Protein AF-A0A529NZR7-F1 (afdb_monomer_lite)

Foldseek 3Di:
DDDDPVLVVLLVLLCVQCVVVDRDPVSLVVSLVCLVPDPVNPVPDSVCSVVSSVVSVVD

Radius o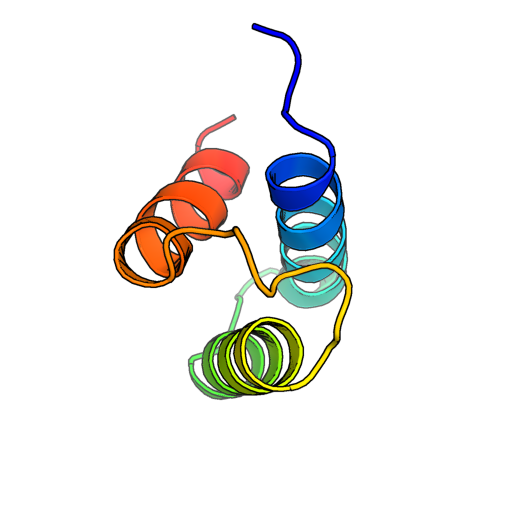f gyration: 10.84 Å; chains: 1; bounding box: 31×16×28 Å

Secondary structure (DSSP, 8-state):
-PPPHHHHHHHHHHHHHGGGS---HHHHHHHHHHHHH-GGGTTS-GGGHHHHHHHHHT-

Structure (mmCIF, N/CA/C/O backbone):
data_AF-A0A529NZR7-F1
#
_entry.id   AF-A0A529NZR7-F1
#
loop_
_atom_site.group_PDB
_atom_site.id
_atom_site.type_symbol
_atom_site.label_atom_id
_atom_site.label_alt_id
_atom_site.label_comp_id
_atom_site.label_asym_id
_atom_site.label_entity_id
_atom_site.label_seq_id
_atom_site.pdbx_PDB_ins_code
_atom_site.Cartn_x
_atom_site.Cartn_y
_atom_site.Cartn_z
_atom_site.occupancy
_atom_site.B_iso_or_equiv
_atom_site.auth_seq_id
_atom_site.auth_comp_id
_atom_site.auth_asym_id
_atom_site.auth_atom_id
_atom_site.pdbx_PDB_model_num
ATOM 1 N N . MET A 1 1 ? 0.744 2.144 -18.955 1.00 57.91 1 MET A N 1
ATOM 2 C CA . MET A 1 1 ? -0.669 2.479 -18.666 1.00 57.91 1 MET A CA 1
ATOM 3 C C . MET A 1 1 ? -0.657 3.571 -17.608 1.00 57.91 1 MET A C 1
ATOM 5 O O . MET A 1 1 ? 0.170 3.450 -16.712 1.00 57.91 1 MET A O 1
ATOM 9 N N . PRO A 1 2 ? -1.440 4.654 -17.730 1.00 82.25 2 PRO A N 1
ATOM 10 C CA . PRO A 1 2 ? -1.445 5.699 -16.710 1.00 82.25 2 PRO A CA 1
ATOM 11 C C . PRO A 1 2 ? -1.968 5.133 -15.383 1.00 82.25 2 PRO A C 1
ATOM 13 O O . PRO A 1 2 ? -2.931 4.368 -15.384 1.00 82.25 2 PRO A O 1
ATOM 16 N N . LEU A 1 3 ? -1.306 5.485 -14.280 1.00 88.94 3 LEU A N 1
ATOM 17 C CA . LEU A 1 3 ? -1.731 5.117 -12.930 1.00 88.94 3 LEU A CA 1
ATOM 18 C C . LEU A 1 3 ? -3.037 5.839 -12.584 1.00 88.94 3 LEU A C 1
ATOM 20 O O . LEU A 1 3 ? -3.235 6.997 -12.964 1.00 88.94 3 LEU A O 1
ATOM 24 N N . THR A 1 4 ? -3.903 5.185 -11.816 1.00 95.06 4 THR A N 1
ATOM 25 C CA . THR A 1 4 ? -4.982 5.900 -11.118 1.00 95.06 4 THR A CA 1
ATOM 26 C C .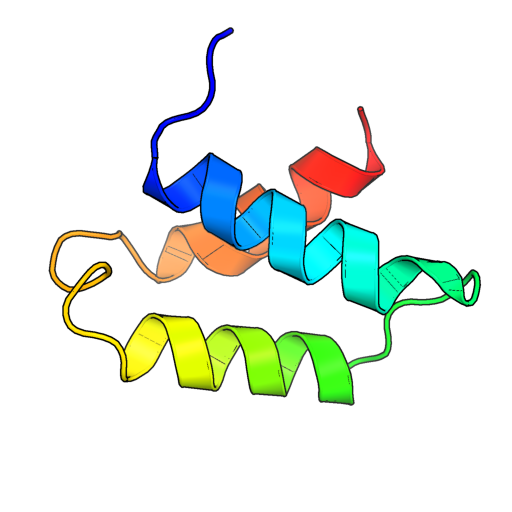 THR A 1 4 ? -4.394 6.855 -10.065 1.00 95.06 4 THR A C 1
ATOM 28 O O . THR A 1 4 ? -3.271 6.638 -9.600 1.00 95.06 4 THR A O 1
ATOM 31 N N . PRO A 1 5 ? -5.129 7.893 -9.621 1.00 95.38 5 PRO A N 1
ATOM 32 C CA . PRO A 1 5 ? -4.658 8.776 -8.553 1.00 95.38 5 PRO A CA 1
ATOM 33 C C . PRO A 1 5 ? -4.281 8.035 -7.258 1.00 95.38 5 PRO A C 1
ATOM 35 O O . PRO A 1 5 ? -3.270 8.364 -6.641 1.00 95.38 5 PRO A O 1
ATOM 38 N N . HIS A 1 6 ? -5.036 6.999 -6.870 1.00 96.38 6 HIS A N 1
ATOM 39 C CA . HIS A 1 6 ? -4.707 6.167 -5.704 1.00 96.38 6 HIS A CA 1
ATOM 40 C C . HIS A 1 6 ? -3.396 5.413 -5.888 1.00 96.38 6 HIS A C 1
ATOM 42 O O . HIS A 1 6 ? -2.548 5.429 -5.000 1.00 96.38 6 HIS A O 1
ATOM 48 N N . GLU A 1 7 ? -3.212 4.777 -7.046 1.00 95.69 7 GLU A N 1
ATOM 49 C CA . GLU A 1 7 ? -1.983 4.049 -7.363 1.00 95.69 7 GLU A CA 1
ATOM 50 C C . GLU A 1 7 ? -0.780 4.992 -7.414 1.00 95.69 7 GLU A C 1
ATOM 52 O O . GLU A 1 7 ? 0.275 4.634 -6.908 1.00 95.69 7 GLU A O 1
ATOM 57 N N . ALA A 1 8 ? -0.942 6.211 -7.938 1.00 95.50 8 ALA A N 1
ATOM 58 C CA . ALA A 1 8 ? 0.110 7.224 -7.952 1.00 95.50 8 ALA A CA 1
ATOM 59 C C . ALA A 1 8 ? 0.530 7.654 -6.536 1.00 95.50 8 ALA A C 1
ATOM 61 O O . ALA A 1 8 ? 1.724 7.752 -6.258 1.00 95.50 8 ALA A O 1
ATOM 62 N N . LEU A 1 9 ? -0.427 7.865 -5.625 1.00 95.88 9 LEU A N 1
ATOM 63 C CA . LEU A 1 9 ? -0.126 8.177 -4.222 1.00 95.88 9 LEU A CA 1
ATOM 64 C C . LEU A 1 9 ? 0.560 7.003 -3.514 1.00 95.88 9 LEU A C 1
ATOM 66 O O . LEU A 1 9 ? 1.523 7.211 -2.780 1.00 95.88 9 LEU A O 1
ATOM 70 N N . ILE A 1 10 ? 0.101 5.771 -3.754 1.00 95.25 10 ILE A N 1
ATOM 71 C CA . ILE A 1 10 ? 0.725 4.563 -3.198 1.00 95.25 10 ILE A CA 1
ATOM 72 C C . ILE A 1 10 ? 2.147 4.398 -3.732 1.00 95.25 10 ILE A C 1
ATOM 74 O O . ILE A 1 10 ? 3.062 4.172 -2.947 1.00 95.25 10 ILE A O 1
ATOM 78 N N . TYR A 1 11 ? 2.356 4.579 -5.036 1.00 93.44 11 TYR A N 1
ATOM 79 C CA . TYR A 1 11 ? 3.682 4.565 -5.654 1.00 93.44 11 TYR A CA 1
ATOM 80 C C . TYR A 1 11 ? 4.593 5.617 -5.035 1.00 93.44 11 TYR A C 1
ATOM 82 O O . TYR A 1 11 ? 5.734 5.308 -4.712 1.00 93.44 11 TYR A O 1
ATOM 90 N N . LEU A 1 12 ? 4.095 6.839 -4.825 1.00 92.88 12 LEU A N 1
ATOM 91 C CA . LEU A 1 12 ? 4.876 7.895 -4.191 1.00 92.88 12 LEU A CA 1
ATOM 92 C C . LEU A 1 12 ? 5.348 7.465 -2.798 1.00 92.88 12 LEU A C 1
ATOM 94 O O . LEU A 1 12 ? 6.541 7.545 -2.526 1.00 92.88 12 LEU A O 1
ATOM 98 N N . MET A 1 13 ? 4.444 6.949 -1.958 1.00 93.44 13 MET A N 1
ATOM 99 C CA . MET A 1 13 ? 4.792 6.448 -0.623 1.00 93.44 13 MET A CA 1
ATOM 100 C C . MET A 1 13 ? 5.844 5.331 -0.696 1.00 93.44 13 MET A C 1
ATOM 102 O O . MET A 1 13 ? 6.874 5.400 -0.028 1.00 93.44 13 MET A O 1
ATOM 106 N N . VAL A 1 14 ? 5.623 4.348 -1.572 1.00 90.81 14 VAL A N 1
ATOM 107 C CA . VAL A 1 14 ? 6.517 3.203 -1.796 1.00 90.81 14 VAL A CA 1
ATOM 108 C C . VAL A 1 14 ? 7.911 3.645 -2.240 1.00 90.81 14 VAL A C 1
ATOM 110 O O . VAL A 1 14 ? 8.893 3.202 -1.657 1.00 90.81 14 VAL A O 1
ATOM 113 N N . ILE A 1 15 ? 8.017 4.529 -3.235 1.00 89.25 15 ILE A N 1
ATOM 114 C CA . ILE A 1 15 ? 9.302 5.020 -3.759 1.00 89.25 15 ILE A CA 1
ATOM 115 C C . ILE A 1 15 ? 10.043 5.822 -2.689 1.00 89.25 15 ILE A C 1
ATOM 117 O O . ILE A 1 15 ? 11.253 5.667 -2.538 1.00 89.25 15 ILE A O 1
ATOM 121 N N . THR A 1 16 ? 9.330 6.658 -1.926 1.00 87.56 16 THR A N 1
ATOM 122 C CA . THR A 1 16 ? 9.953 7.439 -0.849 1.00 87.56 16 THR A CA 1
ATOM 123 C C . THR A 1 16 ? 10.489 6.556 0.277 1.00 87.56 16 THR A C 1
ATOM 125 O O . THR A 1 16 ? 11.568 6.840 0.788 1.00 87.56 16 THR A O 1
ATOM 128 N N . SER A 1 17 ? 9.788 5.472 0.626 1.00 84.50 17 SER A N 1
ATOM 129 C CA . SER A 1 17 ? 10.233 4.505 1.639 1.00 84.50 17 SER A CA 1
ATOM 130 C C . SER A 1 17 ? 11.338 3.577 1.127 1.00 84.50 17 SER A C 1
ATOM 132 O O . SER A 1 17 ? 12.298 3.307 1.834 1.00 84.50 17 SER A O 1
ATOM 134 N N . ALA A 1 18 ? 11.279 3.148 -0.135 1.00 79.31 18 ALA A N 1
ATOM 135 C CA . ALA A 1 18 ? 12.281 2.266 -0.740 1.00 79.31 18 ALA A CA 1
ATOM 136 C C . ALA A 1 18 ? 13.605 2.972 -1.109 1.00 79.31 18 ALA A C 1
ATOM 138 O O . ALA A 1 18 ? 14.508 2.339 -1.660 1.00 79.31 18 ALA A O 1
ATOM 139 N N . SER A 1 19 ? 13.751 4.272 -0.820 1.00 72.88 19 SER A N 1
ATOM 140 C CA . SER A 1 19 ? 14.963 5.039 -1.137 1.00 72.88 19 SER A CA 1
ATOM 141 C C . SER A 1 19 ? 16.215 4.528 -0.410 1.00 72.88 19 SER A C 1
ATOM 143 O O . SER A 1 19 ? 17.319 4.801 -0.883 1.00 72.88 19 SER A O 1
ATOM 145 N N . ASP A 1 20 ? 16.066 3.781 0.692 1.00 67.44 20 ASP A N 1
ATOM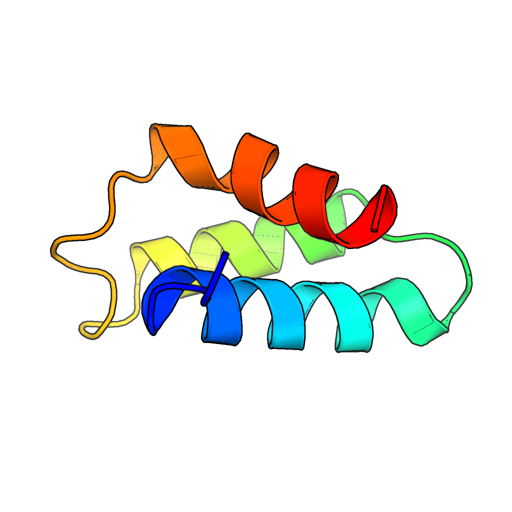 146 C CA . ASP A 1 20 ? 17.183 3.218 1.470 1.00 67.44 20 ASP A CA 1
ATOM 147 C C . ASP A 1 20 ? 17.510 1.748 1.115 1.00 67.44 20 ASP A C 1
ATOM 149 O O . ASP A 1 20 ? 18.118 1.012 1.885 1.00 67.44 20 ASP A O 1
ATOM 153 N N . ARG A 1 21 ? 17.166 1.342 -0.117 1.00 59.75 21 ARG A N 1
ATOM 154 C CA . ARG A 1 21 ? 17.430 0.038 -0.770 1.00 59.75 21 ARG A CA 1
ATOM 155 C C . ARG A 1 21 ? 16.612 -1.161 -0.301 1.00 59.75 21 ARG A C 1
ATOM 157 O O . ARG A 1 21 ? 16.520 -2.099 -1.083 1.00 59.75 21 ARG A O 1
ATOM 164 N N . ASP A 1 22 ? 15.947 -1.103 0.846 1.00 65.31 22 ASP A N 1
ATOM 165 C CA . ASP A 1 22 ? 15.014 -2.144 1.285 1.00 65.31 22 ASP A CA 1
ATOM 166 C C . ASP A 1 22 ? 13.773 -1.515 1.920 1.00 65.31 22 ASP A C 1
ATOM 168 O O . ASP A 1 22 ? 13.869 -0.814 2.923 1.00 65.31 22 ASP A O 1
ATOM 172 N N . MET A 1 23 ? 12.592 -1.783 1.355 1.00 73.06 23 MET A N 1
ATOM 173 C CA . MET A 1 23 ? 11.347 -1.468 2.053 1.00 73.06 23 MET A CA 1
ATOM 174 C C . MET A 1 23 ? 11.114 -2.509 3.143 1.00 73.06 23 MET A C 1
ATOM 176 O O . MET A 1 23 ? 11.008 -3.704 2.866 1.00 73.06 23 MET A O 1
ATOM 180 N N . THR A 1 24 ? 10.996 -2.043 4.377 1.00 79.62 24 THR A N 1
ATOM 181 C CA . THR A 1 24 ? 10.743 -2.885 5.545 1.00 79.62 24 THR A CA 1
ATOM 182 C C . THR A 1 24 ? 9.253 -3.201 5.706 1.00 79.62 24 THR A C 1
ATOM 184 O O . THR A 1 24 ? 8.379 -2.422 5.313 1.00 79.62 24 THR A O 1
ATOM 187 N N . ASP A 1 25 ? 8.938 -4.312 6.381 1.00 83.56 25 ASP A N 1
ATOM 188 C CA . ASP A 1 25 ? 7.556 -4.662 6.754 1.00 83.56 25 ASP A CA 1
ATOM 189 C C . ASP A 1 25 ? 6.873 -3.552 7.576 1.00 83.56 25 ASP A C 1
ATOM 191 O O . ASP A 1 25 ? 5.660 -3.355 7.496 1.00 83.56 25 ASP A O 1
ATOM 195 N N . VAL A 1 26 ? 7.659 -2.787 8.344 1.00 87.81 26 VAL A N 1
ATOM 196 C CA . VAL A 1 26 ? 7.186 -1.654 9.151 1.00 87.81 26 VAL A CA 1
ATOM 197 C C . VAL A 1 26 ? 6.688 -0.511 8.267 1.00 87.81 26 VAL A C 1
ATOM 199 O O . VAL A 1 26 ? 5.657 0.095 8.561 1.00 87.81 26 VAL A O 1
ATOM 202 N N . GLU A 1 27 ? 7.395 -0.201 7.185 1.00 88.25 27 GLU A N 1
ATOM 203 C CA . GLU A 1 27 ? 6.987 0.847 6.246 1.00 88.25 27 GLU A CA 1
ATOM 204 C C . GLU A 1 27 ? 5.757 0.421 5.452 1.00 88.25 27 GLU A C 1
ATOM 206 O O . GLU A 1 27 ? 4.820 1.208 5.309 1.00 88.25 27 GLU A O 1
ATOM 211 N N . LEU A 1 28 ? 5.698 -0.845 5.032 1.00 88.69 28 LEU A N 1
ATOM 212 C CA . LEU A 1 28 ? 4.517 -1.384 4.366 1.00 88.69 28 LEU A CA 1
ATOM 213 C C . LEU A 1 28 ? 3.284 -1.359 5.286 1.00 88.69 28 LEU A C 1
ATOM 215 O O . LEU A 1 28 ? 2.189 -1.007 4.839 1.00 88.69 28 LEU A O 1
ATOM 219 N N . ALA A 1 29 ? 3.456 -1.660 6.577 1.00 91.88 29 ALA A N 1
ATOM 220 C CA . ALA A 1 29 ? 2.391 -1.538 7.569 1.00 91.88 29 ALA A CA 1
ATOM 221 C C . ALA A 1 29 ? 1.898 -0.087 7.707 1.00 91.88 29 ALA A C 1
ATOM 223 O O . ALA A 1 29 ? 0.691 0.152 7.666 1.00 91.88 29 ALA A O 1
ATOM 224 N N . ARG A 1 30 ? 2.815 0.891 7.769 1.00 93.19 30 ARG A N 1
ATOM 225 C CA . ARG A 1 30 ? 2.466 2.325 7.822 1.00 93.19 30 ARG A CA 1
ATOM 226 C C . ARG A 1 30 ? 1.700 2.788 6.585 1.00 93.19 30 ARG A C 1
ATOM 228 O O . ARG A 1 30 ? 0.737 3.541 6.716 1.00 93.19 30 ARG A O 1
ATOM 235 N N . ILE A 1 31 ? 2.096 2.332 5.396 1.00 94.38 31 ILE A N 1
ATOM 236 C CA . ILE A 1 31 ? 1.358 2.608 4.156 1.00 94.38 31 ILE A CA 1
ATOM 237 C C . ILE A 1 31 ? -0.057 2.023 4.256 1.00 94.38 31 ILE A C 1
ATOM 239 O O . ILE A 1 31 ? -1.026 2.704 3.927 1.00 94.38 31 ILE A O 1
ATOM 243 N N . GLY A 1 32 ? -0.196 0.799 4.772 1.00 95.06 32 GLY A N 1
ATOM 244 C CA . GLY A 1 32 ? -1.498 0.190 5.050 1.00 95.06 32 GLY A CA 1
ATOM 245 C C . GLY A 1 32 ? -2.377 1.034 5.972 1.00 95.06 32 GLY A C 1
ATOM 246 O O . GLY A 1 32 ? -3.557 1.226 5.685 1.00 95.06 32 GLY A O 1
ATOM 247 N N . ASP A 1 33 ? -1.812 1.593 7.039 1.00 96.50 33 ASP A N 1
ATOM 248 C CA . ASP A 1 33 ? -2.557 2.441 7.974 1.00 96.50 33 ASP A CA 1
ATOM 249 C C . ASP A 1 33 ? -3.009 3.761 7.332 1.00 96.50 33 ASP A C 1
ATOM 251 O O . ASP A 1 33 ? -4.139 4.204 7.550 1.00 96.50 33 ASP A O 1
ATOM 255 N N . VAL A 1 34 ? -2.176 4.367 6.480 1.00 96.00 34 VAL A N 1
ATOM 256 C CA . VAL A 1 34 ? -2.543 5.560 5.696 1.00 96.00 34 VAL A CA 1
ATOM 257 C C . VAL A 1 34 ? -3.699 5.256 4.744 1.00 96.00 34 VAL A C 1
ATOM 259 O O . VAL A 1 34 ? -4.709 5.960 4.748 1.00 96.00 34 VAL A O 1
ATOM 262 N N . VAL A 1 35 ? -3.590 4.177 3.966 1.00 96.88 35 VAL A N 1
ATOM 263 C CA . VAL A 1 35 ? -4.597 3.801 2.962 1.00 96.88 35 VAL A CA 1
ATOM 264 C C . VAL A 1 35 ? -5.930 3.412 3.620 1.00 96.88 35 VAL A C 1
ATOM 266 O O . VAL A 1 35 ? -6.987 3.635 3.034 1.00 96.88 35 VAL A O 1
ATOM 269 N N . ARG A 1 36 ? -5.918 2.904 4.859 1.00 96.00 36 ARG A N 1
ATOM 270 C CA . ARG A 1 36 ? -7.137 2.614 5.641 1.00 96.00 36 ARG A CA 1
ATOM 271 C C . ARG A 1 36 ? -7.766 3.839 6.307 1.00 96.00 36 ARG A C 1
ATOM 273 O O . ARG A 1 36 ? -8.951 3.798 6.620 1.00 96.00 36 ARG A O 1
ATOM 280 N N . SER A 1 37 ? -6.989 4.885 6.586 1.00 95.94 37 SER A N 1
ATOM 281 C CA . SER A 1 37 ? -7.436 6.018 7.413 1.00 95.94 37 SER A CA 1
ATOM 282 C C . SER A 1 37 ? -7.761 7.278 6.618 1.00 95.94 37 SER A C 1
ATOM 284 O O . SER A 1 37 ? -8.573 8.090 7.065 1.00 95.94 37 SER A O 1
ATOM 286 N N . TRP A 1 38 ? -7.140 7.479 5.456 1.00 97.19 38 TRP A N 1
ATOM 287 C CA . TRP A 1 38 ? -7.302 8.722 4.710 1.00 97.19 38 TRP A CA 1
ATOM 288 C C . TRP A 1 38 ? -8.558 8.698 3.826 1.00 97.19 38 TRP A C 1
ATOM 290 O O . TRP A 1 38 ? -8.710 7.778 3.019 1.00 97.19 38 TRP A O 1
ATOM 300 N N . PRO A 1 39 ? -9.410 9.745 3.867 1.00 97.00 39 PRO A N 1
ATOM 301 C CA . PRO A 1 39 ? -10.653 9.801 3.091 1.00 97.00 39 PRO A CA 1
ATOM 302 C C . PRO A 1 39 ? -10.469 9.623 1.583 1.00 97.00 39 PRO A C 1
ATOM 304 O O . PRO A 1 39 ? -11.356 9.108 0.911 1.00 97.00 39 PRO A O 1
ATOM 307 N N . VAL A 1 40 ? -9.308 10.017 1.045 1.00 97.00 40 VAL A N 1
ATOM 308 C CA . VAL A 1 40 ? -9.003 9.872 -0.384 1.00 97.00 40 VAL A CA 1
ATOM 309 C C . VAL A 1 40 ? -9.073 8.413 -0.842 1.00 97.00 40 VAL A C 1
ATOM 311 O O . VAL A 1 40 ? -9.398 8.184 -1.997 1.00 97.00 40 VAL A O 1
ATOM 314 N N . PHE A 1 41 ? -8.840 7.434 0.038 1.00 97.44 41 PHE A N 1
ATOM 315 C CA . PHE A 1 41 ? -8.840 6.002 -0.282 1.00 97.44 41 PHE A CA 1
ATOM 316 C C . PHE A 1 41 ? -10.162 5.282 0.035 1.00 97.44 41 PHE A C 1
ATOM 318 O O . PHE A 1 41 ? -10.197 4.056 -0.023 1.00 97.44 41 PHE A O 1
ATOM 325 N N . VAL A 1 42 ? -11.252 5.998 0.341 1.00 96.06 42 VAL A N 1
ATOM 326 C CA . VAL A 1 42 ? -12.542 5.370 0.704 1.00 96.06 42 VAL A CA 1
ATOM 327 C C . VAL A 1 42 ? -13.065 4.398 -0.363 1.00 96.06 42 VAL A C 1
ATOM 329 O O . VAL A 1 42 ? -13.574 3.334 -0.026 1.00 96.06 42 VAL A O 1
ATOM 332 N N . ASP A 1 43 ? -12.850 4.721 -1.641 1.00 96.12 43 ASP A N 1
ATOM 333 C CA . ASP A 1 43 ? -13.270 3.899 -2.784 1.00 96.12 43 ASP A CA 1
ATOM 334 C C . ASP A 1 43 ? -12.142 3.002 -3.328 1.00 96.12 43 ASP A C 1
ATOM 336 O O . ASP A 1 43 ? -12.293 2.333 -4.354 1.00 96.12 43 ASP A O 1
ATOM 340 N N . PHE A 1 44 ? -10.978 2.991 -2.674 1.00 97.00 44 PHE A N 1
ATOM 341 C CA . PHE A 1 44 ? -9.864 2.144 -3.077 1.00 97.00 44 PHE A CA 1
ATOM 342 C C . PHE A 1 44 ? -10.077 0.713 -2.574 1.00 97.00 44 PHE A C 1
ATOM 344 O O . PHE A 1 44 ? -10.281 0.475 -1.383 1.00 97.00 44 PHE A O 1
ATOM 351 N N . ASN A 1 45 ? -9.961 -0.269 -3.473 1.00 95.81 45 ASN A N 1
ATOM 352 C CA . ASN A 1 45 ? -9.956 -1.674 -3.077 1.00 95.81 45 ASN A CA 1
ATOM 353 C C . ASN A 1 45 ? -8.652 -2.009 -2.329 1.00 95.81 45 ASN A C 1
ATOM 355 O O . ASN A 1 45 ? -7.610 -2.229 -2.948 1.00 95.81 45 ASN A O 1
ATOM 359 N N . GLN A 1 46 ? -8.746 -2.089 -1.002 1.00 92.75 46 GLN A N 1
ATOM 360 C CA . GLN A 1 46 ? -7.635 -2.347 -0.082 1.00 92.75 46 GLN A CA 1
ATOM 361 C C . GLN A 1 46 ? -6.905 -3.670 -0.366 1.00 92.75 46 GLN A C 1
ATOM 363 O O . GLN A 1 46 ? -5.690 -3.739 -0.182 1.00 92.75 46 GLN A O 1
ATOM 368 N N . ASP A 1 47 ? -7.592 -4.686 -0.901 1.00 94.44 47 ASP A N 1
ATOM 369 C CA . ASP A 1 47 ? -6.978 -5.976 -1.255 1.00 94.44 47 ASP A CA 1
ATOM 370 C C . ASP A 1 47 ? -5.931 -5.827 -2.371 1.00 94.44 47 ASP A C 1
ATOM 372 O O . ASP A 1 47 ? -5.039 -6.661 -2.536 1.00 94.44 47 ASP A O 1
ATOM 376 N N . ARG A 1 48 ? -6.000 -4.728 -3.136 1.00 95.06 48 ARG A N 1
ATOM 377 C CA . ARG A 1 48 ? -5.030 -4.407 -4.188 1.00 95.06 48 ARG A CA 1
ATOM 378 C C . ARG A 1 48 ? -3.769 -3.729 -3.663 1.00 95.06 48 ARG A C 1
ATOM 380 O O . ARG A 1 48 ? -2.821 -3.610 -4.435 1.00 95.06 48 ARG A O 1
ATOM 387 N N . LEU A 1 49 ? -3.720 -3.292 -2.400 1.00 94.06 49 LEU A N 1
ATOM 388 C CA . LEU A 1 49 ? -2.615 -2.483 -1.872 1.00 94.06 49 LEU A CA 1
ATOM 389 C C . LEU A 1 49 ? -1.249 -3.145 -2.090 1.00 94.06 49 LEU A C 1
ATOM 391 O O . LEU A 1 49 ? -0.350 -2.532 -2.662 1.00 94.06 49 LEU A O 1
ATOM 395 N N . VAL A 1 50 ? -1.112 -4.410 -1.686 1.00 92.25 50 VAL A N 1
ATOM 396 C CA . VAL A 1 50 ? 0.152 -5.154 -1.807 1.00 92.25 50 VAL A CA 1
ATOM 397 C C . VAL A 1 50 ? 0.553 -5.309 -3.274 1.00 92.25 50 VAL A C 1
ATOM 399 O O . VAL A 1 50 ? 1.709 -5.084 -3.625 1.00 92.25 50 VAL A O 1
ATOM 402 N N . ALA A 1 51 ? -0.403 -5.630 -4.148 1.00 93.12 51 ALA A N 1
ATOM 403 C CA . ALA A 1 51 ? -0.147 -5.781 -5.577 1.00 93.12 51 ALA A CA 1
ATOM 404 C C . ALA A 1 51 ? 0.308 -4.463 -6.227 1.00 93.12 51 ALA A C 1
ATOM 406 O O . ALA A 1 51 ? 1.251 -4.464 -7.016 1.00 93.12 51 ALA A O 1
ATOM 407 N N . VAL A 1 52 ? -0.327 -3.340 -5.876 1.00 94.00 52 VAL A N 1
ATOM 408 C CA . VAL A 1 52 ? 0.054 -2.002 -6.357 1.00 94.00 52 VAL A CA 1
ATOM 409 C C . VAL A 1 52 ? 1.448 -1.631 -5.853 1.00 94.00 52 VAL A C 1
ATOM 411 O O . VAL A 1 52 ? 2.291 -1.228 -6.652 1.00 94.00 52 VAL A O 1
ATOM 414 N N . ALA A 1 53 ? 1.724 -1.826 -4.562 1.00 90.31 53 ALA A N 1
ATOM 415 C CA . ALA A 1 53 ? 3.029 -1.528 -3.979 1.00 90.31 53 ALA A CA 1
ATOM 416 C C . ALA A 1 53 ? 4.160 -2.347 -4.628 1.00 90.31 53 ALA A C 1
ATOM 418 O O . ALA A 1 53 ? 5.205 -1.799 -4.973 1.00 90.31 53 ALA A O 1
ATOM 419 N N . GLN A 1 54 ? 3.933 -3.640 -4.875 1.00 88.06 54 GLN A N 1
ATOM 420 C CA . GLN A 1 54 ? 4.900 -4.511 -5.552 1.00 88.06 54 GLN A CA 1
ATOM 421 C C . GLN A 1 54 ? 5.071 -4.183 -7.037 1.00 88.06 54 GLN A C 1
ATOM 423 O O . GLN A 1 54 ? 6.169 -4.325 -7.571 1.00 88.06 54 GLN A O 1
ATOM 428 N N . ALA A 1 55 ? 4.006 -3.761 -7.726 1.00 89.06 55 ALA A N 1
ATOM 429 C CA . ALA A 1 55 ? 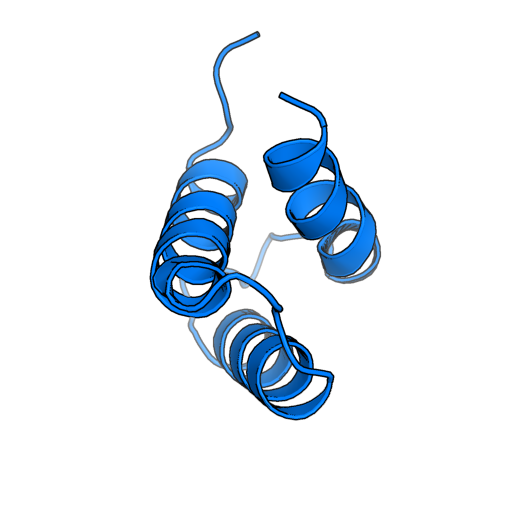4.090 -3.376 -9.133 1.00 89.06 55 ALA A CA 1
ATOM 430 C C . ALA A 1 55 ? 5.053 -2.196 -9.339 1.00 89.06 55 ALA A C 1
ATOM 432 O O . ALA A 1 55 ? 5.779 -2.184 -10.328 1.00 8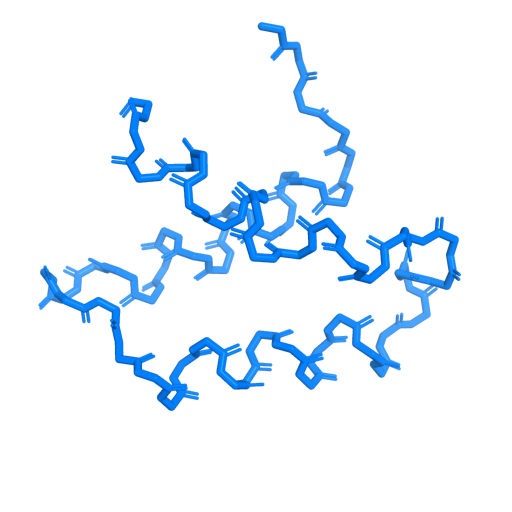9.06 55 ALA A O 1
ATOM 433 N N . CYS A 1 56 ? 5.121 -1.269 -8.375 1.00 83.00 56 CYS A N 1
ATOM 434 C CA . CYS A 1 56 ? 6.047 -0.137 -8.406 1.00 83.00 56 CYS A CA 1
ATOM 435 C C . CYS A 1 56 ? 7.520 -0.560 -8.404 1.00 83.00 56 CYS A C 1
ATOM 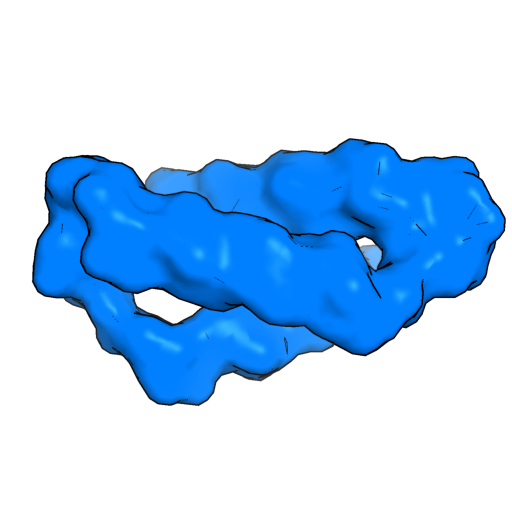437 O O . CYS A 1 56 ? 8.347 0.107 -9.011 1.00 83.00 56 CYS A O 1
ATOM 439 N N . GLN A 1 57 ? 7.856 -1.653 -7.719 1.00 75.31 57 GLN A N 1
ATOM 440 C CA . GLN A 1 57 ? 9.236 -2.139 -7.607 1.00 75.31 57 GLN A CA 1
ATOM 441 C C . GLN A 1 57 ? 9.693 -2.940 -8.833 1.00 75.31 57 GLN A C 1
ATOM 443 O O . GLN A 1 57 ? 10.884 -3.181 -9.003 1.00 75.31 57 GLN A O 1
ATOM 448 N N . LYS A 1 58 ? 8.749 -3.398 -9.663 1.00 68.75 58 LYS A N 1
ATOM 449 C CA . LYS A 1 58 ? 9.019 -4.176 -10.883 1.00 68.75 58 LYS A CA 1
ATOM 450 C C . LYS A 1 58 ? 9.072 -3.309 -12.147 1.00 68.75 58 LYS A C 1
ATOM 452 O O . LYS A 1 58 ? 9.300 -3.861 -13.223 1.00 68.75 58 LYS A O 1
ATOM 457 N N . ALA A 1 59 ? 8.771 -2.017 -12.020 1.00 58.81 59 ALA A N 1
ATOM 458 C CA . ALA A 1 59 ? 8.742 -1.044 -13.108 1.00 58.81 59 ALA A CA 1
ATOM 459 C C . ALA A 1 59 ? 10.127 -0.449 -13.391 1.00 58.81 59 ALA A C 1
ATOM 461 O O . ALA A 1 59 ? 10.950 -0.385 -12.451 1.00 58.81 59 ALA A O 1
#

Sequence (59 aa):
MPLTPHEALIYLMVITSASDRDMTDVELARIGDVVRSWPVFVDFNQDRLVAVAQACQKA

pLDDT: mean 88.38, std 10.51, range [57.91, 97.44]